Protein AF-A0A6I3AE58-F1 (afdb_monomer_lite)

Sequence (117 aa):
MPATGAIARTSVNVRSHAVSRLASVFHAIVLLFIALIAAPLVSQIPTAVIAGLLLGTSYRILNPVSIMESLRTTRAEAATLVVTAISTVAIDLIWGMAIGIVLHMILARYSKKPQAI

Radius of gyration: 19.88 Å; chains: 1; bounding box: 37×34×55 Å

Foldseek 3Di:
DDDDDDPVVVVVCVVVVPDDPVVVVVVVVVVVVCCVPCVVVVVPDDVVVVVVVVVVVVVVVDDVVVLVCQCPPDPQSVCLVVQLVCCCVPPHNVRSVVCSVVSSVVSVVVPPDDDDD

Structure (mmCIF, N/CA/C/O backbone):
data_AF-A0A6I3AE58-F1
#
_entry.id   AF-A0A6I3AE58-F1
#
loop_
_atom_site.group_PDB
_atom_site.id
_atom_site.type_symbol
_atom_site.label_atom_id
_atom_site.label_alt_id
_atom_site.label_comp_id
_atom_site.label_asym_id
_atom_site.label_entity_id
_atom_site.label_seq_id
_atom_site.pdbx_PDB_ins_code
_atom_site.Cartn_x
_atom_site.Cartn_y
_atom_site.Cartn_z
_atom_site.occupancy
_atom_site.B_iso_or_equiv
_atom_site.auth_seq_id
_atom_site.auth_comp_id
_atom_site.auth_asym_id
_atom_site.auth_atom_id
_atom_site.pdbx_PDB_model_num
ATOM 1 N N . MET A 1 1 ? -6.928 5.105 -13.451 1.00 65.06 1 MET A N 1
ATOM 2 C CA . MET A 1 1 ? -6.749 4.839 -12.005 1.00 65.06 1 MET A CA 1
ATOM 3 C C . MET A 1 1 ? -6.267 6.122 -11.340 1.00 65.06 1 MET A C 1
ATOM 5 O O . MET A 1 1 ? -5.430 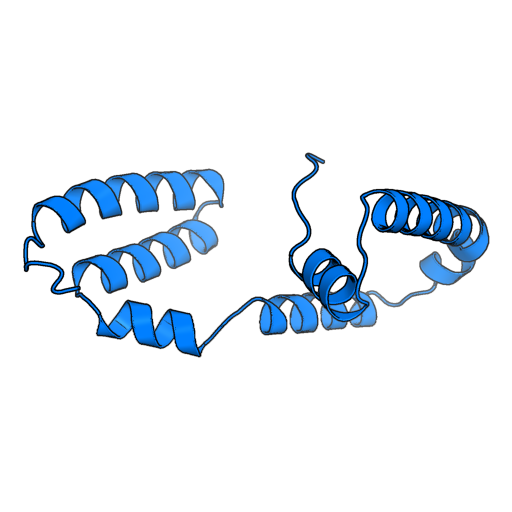6.785 -11.946 1.00 65.06 1 MET A O 1
ATOM 9 N N . PRO A 1 2 ? -6.799 6.510 -10.171 1.00 79.94 2 PRO A N 1
ATOM 10 C CA . PRO A 1 2 ? -6.340 7.698 -9.449 1.00 79.94 2 PRO A CA 1
ATOM 11 C C . PRO A 1 2 ? -4.872 7.548 -9.019 1.00 79.94 2 PRO A C 1
ATOM 13 O O . PRO A 1 2 ? -4.440 6.459 -8.642 1.00 79.94 2 PRO A O 1
ATOM 16 N N . ALA A 1 3 ? -4.099 8.633 -9.096 1.00 86.06 3 ALA A N 1
ATOM 17 C CA . ALA A 1 3 ? -2.696 8.647 -8.691 1.00 86.06 3 ALA A CA 1
ATOM 18 C C . ALA A 1 3 ? -2.573 8.940 -7.187 1.00 86.06 3 ALA A C 1
ATOM 20 O O . ALA A 1 3 ? -3.118 9.926 -6.696 1.00 86.06 3 ALA A O 1
ATOM 21 N N . THR A 1 4 ? -1.834 8.098 -6.464 1.00 89.19 4 THR A N 1
ATOM 22 C CA . THR A 1 4 ? -1.519 8.270 -5.037 1.00 89.19 4 THR A CA 1
ATOM 23 C C . THR A 1 4 ? -0.005 8.301 -4.820 1.00 89.19 4 THR A C 1
ATOM 25 O O . THR A 1 4 ? 0.783 7.937 -5.698 1.00 89.19 4 THR A O 1
ATOM 28 N N . GLY A 1 5 ? 0.430 8.760 -3.644 1.00 85.62 5 GLY A N 1
ATOM 29 C CA . GLY A 1 5 ? 1.841 8.719 -3.264 1.00 85.62 5 GLY A CA 1
ATOM 30 C C . GLY A 1 5 ? 2.346 7.280 -3.094 1.00 85.62 5 GLY A C 1
ATOM 31 O O . GLY A 1 5 ? 1.705 6.463 -2.441 1.00 85.62 5 GLY A O 1
ATOM 32 N N . ALA A 1 6 ? 3.521 6.967 -3.649 1.00 88.75 6 ALA A N 1
ATOM 33 C CA . ALA A 1 6 ? 4.132 5.640 -3.549 1.00 88.75 6 ALA A CA 1
ATOM 34 C C . ALA A 1 6 ? 5.228 5.606 -2.468 1.00 88.75 6 ALA A C 1
ATOM 36 O O . ALA A 1 6 ? 6.395 5.869 -2.762 1.00 88.75 6 ALA A O 1
ATOM 37 N N . ILE A 1 7 ? 4.858 5.236 -1.236 1.00 89.62 7 ILE A N 1
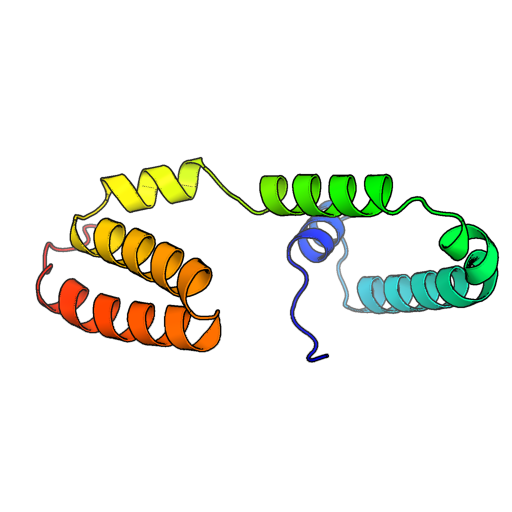ATOM 38 C CA . ILE A 1 7 ? 5.736 5.240 -0.042 1.00 89.62 7 ILE A CA 1
ATOM 39 C C . ILE A 1 7 ? 7.056 4.490 -0.284 1.00 89.62 7 ILE A C 1
ATOM 41 O O . ILE A 1 7 ? 8.138 4.974 0.044 1.00 89.62 7 ILE A O 1
ATOM 45 N N . ALA A 1 8 ? 6.997 3.315 -0.915 1.00 87.50 8 ALA A N 1
ATOM 46 C CA . ALA A 1 8 ? 8.202 2.538 -1.200 1.00 87.50 8 ALA A CA 1
ATOM 47 C C . ALA A 1 8 ? 9.181 3.300 -2.113 1.00 87.50 8 ALA A C 1
ATOM 49 O O . ALA A 1 8 ? 10.386 3.287 -1.867 1.00 87.50 8 ALA A O 1
ATOM 50 N N . ARG A 1 9 ? 8.680 4.011 -3.130 1.00 90.50 9 ARG A N 1
ATOM 51 C CA . ARG A 1 9 ? 9.521 4.765 -4.075 1.00 90.50 9 ARG A CA 1
ATOM 52 C C . ARG A 1 9 ? 10.081 6.028 -3.433 1.00 90.50 9 ARG A C 1
ATOM 54 O O . ARG A 1 9 ? 11.255 6.332 -3.625 1.00 90.50 9 ARG A O 1
ATOM 61 N N . THR A 1 10 ? 9.280 6.732 -2.633 1.00 92.06 10 THR A N 1
ATOM 62 C CA . THR A 1 10 ? 9.758 7.915 -1.905 1.00 92.06 10 THR A CA 1
ATOM 63 C C . THR A 1 10 ? 10.831 7.539 -0.885 1.00 92.06 10 THR A C 1
ATOM 65 O O . THR A 1 10 ? 11.822 8.254 -0.783 1.00 92.06 10 THR A O 1
ATOM 68 N N . SER A 1 11 ? 10.716 6.384 -0.217 1.00 90.25 11 SER A N 1
ATOM 69 C CA . SER A 1 11 ? 11.743 5.898 0.720 1.00 90.25 11 SER A CA 1
ATOM 70 C C . SER A 1 11 ? 13.103 5.657 0.050 1.00 90.25 11 SER A C 1
ATOM 72 O O . SER A 1 11 ? 14.139 6.017 0.607 1.00 90.25 11 SER A O 1
ATOM 74 N N . VAL A 1 12 ? 13.105 5.104 -1.171 1.00 92.19 12 VAL A N 1
ATOM 75 C CA . VAL A 1 12 ? 14.328 4.902 -1.962 1.00 92.19 12 VAL A CA 1
ATOM 76 C C . VAL A 1 12 ? 14.894 6.248 -2.392 1.00 92.19 12 VAL A C 1
ATOM 78 O O . VAL A 1 12 ? 16.075 6.491 -2.195 1.00 92.19 12 VAL A O 1
ATOM 81 N N . ASN A 1 13 ? 14.045 7.151 -2.886 1.00 93.75 13 ASN A N 1
ATOM 82 C CA . ASN A 1 13 ? 14.459 8.487 -3.306 1.00 93.75 13 ASN A CA 1
ATOM 83 C C . ASN A 1 13 ? 15.139 9.269 -2.164 1.00 93.75 13 ASN A C 1
ATOM 85 O O . ASN A 1 13 ? 16.195 9.864 -2.361 1.00 93.75 13 ASN A O 1
ATOM 89 N N . VAL A 1 14 ? 14.574 9.206 -0.951 1.00 94.00 14 VAL A N 1
ATOM 90 C CA . VAL A 1 14 ? 15.156 9.820 0.255 1.00 94.00 14 VAL A CA 1
ATOM 91 C C . VAL A 1 14 ? 16.482 9.157 0.634 1.00 94.00 14 VAL A C 1
ATOM 93 O O . VAL A 1 14 ? 17.457 9.856 0.898 1.00 94.00 14 VAL A O 1
ATOM 96 N N . ARG A 1 15 ? 16.558 7.820 0.616 1.00 93.94 15 ARG A N 1
ATOM 97 C CA . ARG A 1 15 ? 17.799 7.080 0.907 1.00 93.94 15 ARG A CA 1
ATOM 98 C C . ARG A 1 15 ? 18.896 7.330 -0.137 1.00 93.94 15 ARG A C 1
ATOM 100 O O . ARG A 1 15 ? 20.071 7.249 0.197 1.00 93.94 15 ARG A O 1
ATOM 107 N N . SER A 1 16 ? 18.523 7.666 -1.368 1.00 95.00 16 SER A N 1
ATOM 108 C CA . SER A 1 16 ? 19.429 8.095 -2.439 1.00 95.00 16 SER A CA 1
ATOM 109 C C . SER A 1 16 ? 19.789 9.586 -2.373 1.00 95.00 16 SER A C 1
ATOM 111 O O . SER A 1 16 ? 20.351 10.107 -3.331 1.00 95.00 16 SER A O 1
ATOM 113 N N . HIS A 1 17 ? 19.468 10.279 -1.273 1.00 93.62 17 HIS A N 1
ATOM 114 C CA . HIS A 1 17 ? 19.742 11.706 -1.072 1.00 93.62 17 HIS A CA 1
ATOM 115 C C . HIS A 1 17 ? 19.155 12.614 -2.163 1.00 93.62 17 HIS A C 1
ATOM 117 O O . HIS A 1 17 ? 19.726 13.648 -2.505 1.00 93.62 17 HIS A O 1
ATOM 123 N N . ALA A 1 18 ? 17.998 12.257 -2.723 1.00 92.50 18 ALA A N 1
ATOM 124 C CA . ALA A 1 18 ? 17.335 13.121 -3.685 1.00 92.50 18 ALA A CA 1
ATOM 125 C C . ALA A 1 18 ? 16.848 14.414 -3.013 1.00 92.50 18 ALA A C 1
ATOM 127 O O . ALA A 1 18 ? 16.035 14.388 -2.089 1.00 92.50 18 ALA A O 1
ATOM 128 N N . VAL A 1 19 ? 17.315 15.553 -3.523 1.00 91.31 19 VAL A N 1
ATOM 129 C CA . VAL A 1 19 ? 17.051 16.885 -2.949 1.00 91.31 19 VAL A CA 1
ATOM 130 C C . VAL A 1 19 ? 15.950 17.668 -3.671 1.00 91.31 19 VAL A C 1
ATOM 132 O O . VAL A 1 19 ? 15.542 18.727 -3.205 1.00 91.31 19 VAL A O 1
ATOM 135 N N . SER A 1 20 ? 15.455 17.185 -4.817 1.00 93.56 20 SER A N 1
ATOM 136 C CA . SER A 1 20 ? 14.471 17.909 -5.633 1.00 93.56 20 SER A CA 1
ATOM 137 C C . SER A 1 20 ? 13.435 16.991 -6.289 1.00 93.56 20 SER A C 1
ATOM 139 O O . SER A 1 20 ? 13.628 15.780 -6.431 1.00 93.56 20 SER A O 1
ATOM 141 N N . ARG A 1 21 ? 12.325 17.587 -6.751 1.00 91.44 21 ARG A N 1
ATOM 142 C CA . ARG A 1 21 ? 11.261 16.886 -7.499 1.00 91.44 21 ARG A CA 1
ATOM 143 C C . ARG A 1 21 ? 11.737 16.350 -8.854 1.00 91.44 21 ARG A C 1
ATOM 145 O O . ARG A 1 21 ? 11.095 15.458 -9.408 1.00 91.44 21 ARG A O 1
ATOM 152 N N . LEU A 1 22 ? 12.873 16.838 -9.362 1.00 94.69 22 LEU A N 1
ATOM 153 C CA . LEU A 1 22 ? 13.437 16.378 -10.631 1.00 94.69 22 LEU A CA 1
ATOM 154 C C . LEU A 1 22 ? 13.753 14.881 -10.598 1.00 94.69 22 LEU A C 1
ATOM 156 O O . LEU A 1 22 ? 13.522 14.212 -11.597 1.00 94.69 22 LEU A O 1
ATOM 160 N N . ALA A 1 23 ? 14.160 14.321 -9.453 1.00 93.12 23 ALA A N 1
ATOM 161 C CA . ALA A 1 23 ? 14.422 12.885 -9.3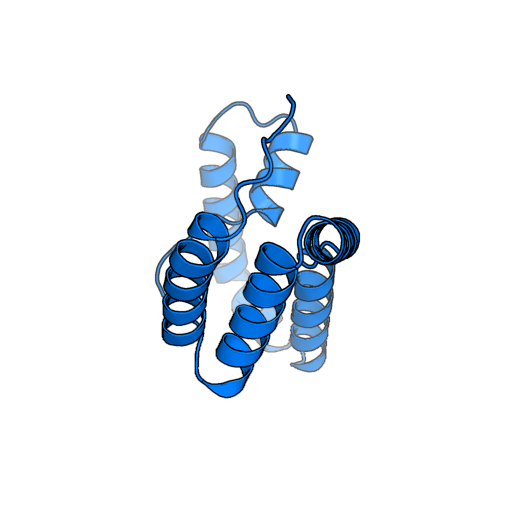33 1.00 93.12 23 ALA A CA 1
ATOM 162 C C . ALA A 1 23 ? 13.197 12.029 -9.716 1.00 93.12 23 ALA A C 1
ATOM 164 O O . ALA A 1 23 ? 13.320 11.067 -10.472 1.00 93.12 23 ALA A O 1
ATOM 165 N N . SER A 1 24 ? 11.993 12.420 -9.275 1.00 92.56 24 SER A N 1
ATOM 166 C CA . SER A 1 24 ? 10.756 11.726 -9.663 1.00 92.56 24 SER A CA 1
ATOM 167 C C . SER A 1 24 ? 10.390 11.919 -11.136 1.00 92.56 24 SER A C 1
ATOM 169 O O . SER A 1 24 ? 9.881 10.985 -11.752 1.00 92.56 24 SER A O 1
ATOM 171 N N . VAL A 1 25 ? 10.685 13.090 -11.715 1.00 95.19 25 VAL A N 1
ATOM 172 C CA . VAL A 1 25 ? 10.451 13.367 -13.141 1.00 95.19 25 VAL A CA 1
ATOM 173 C C . VAL A 1 25 ? 11.366 12.502 -14.005 1.00 95.19 25 VAL A C 1
ATOM 175 O O . VAL A 1 25 ? 10.884 11.809 -14.896 1.00 95.19 25 VAL A O 1
ATOM 178 N N . PHE A 1 26 ? 12.664 12.460 -13.695 1.00 95.50 26 PHE A N 1
ATOM 179 C CA . PHE A 1 26 ? 13.613 11.585 -14.381 1.00 95.50 26 PHE A CA 1
ATOM 180 C C . PHE A 1 26 ? 13.219 10.114 -14.250 1.00 95.50 26 PHE A C 1
ATOM 182 O O . PHE A 1 26 ? 13.201 9.401 -15.249 1.00 95.50 26 PHE A O 1
ATOM 189 N N . HIS A 1 27 ? 12.827 9.665 -13.055 1.00 93.88 27 HIS A N 1
ATOM 190 C CA . HIS A 1 27 ? 12.349 8.297 -12.858 1.00 93.88 27 HIS A CA 1
ATOM 191 C C . HIS A 1 27 ? 11.120 7.976 -13.724 1.00 93.88 27 HIS A C 1
ATOM 193 O O . HIS A 1 27 ? 11.072 6.915 -14.342 1.00 93.88 27 HIS A O 1
ATOM 199 N N . ALA A 1 28 ? 10.150 8.891 -13.811 1.00 94.81 28 ALA A N 1
ATOM 200 C CA . ALA A 1 28 ? 8.968 8.715 -14.652 1.00 94.81 28 ALA A CA 1
ATOM 201 C C . ALA A 1 28 ? 9.318 8.655 -16.149 1.00 94.81 28 ALA A C 1
ATOM 203 O O . ALA A 1 28 ? 8.788 7.803 -16.858 1.00 94.81 28 ALA A O 1
ATOM 204 N N . ILE A 1 29 ? 10.241 9.504 -16.616 1.00 97.19 29 ILE A N 1
ATOM 205 C CA . ILE A 1 29 ? 10.732 9.484 -18.003 1.00 97.19 29 ILE A CA 1
ATOM 206 C C . ILE A 1 29 ? 11.438 8.156 -18.303 1.00 97.19 29 ILE A C 1
ATOM 208 O O . ILE A 1 29 ? 11.148 7.522 -19.314 1.00 97.19 29 ILE A O 1
ATOM 212 N N . VAL A 1 30 ? 12.318 7.693 -17.412 1.00 96.25 30 VAL A N 1
ATOM 213 C CA . VAL A 1 30 ? 13.009 6.402 -17.563 1.00 96.25 30 VAL A CA 1
ATOM 214 C C . VAL A 1 30 ? 12.004 5.250 -17.621 1.00 96.25 30 VAL A C 1
ATOM 216 O O . VAL A 1 30 ? 12.099 4.404 -18.508 1.00 96.25 30 VAL A O 1
ATOM 219 N N . LEU A 1 31 ? 11.008 5.233 -16.730 1.00 94.69 31 LEU A N 1
ATOM 220 C CA . LEU A 1 31 ? 9.945 4.227 -16.756 1.00 94.69 31 LEU A CA 1
ATOM 221 C C . LEU A 1 31 ? 9.130 4.270 -18.052 1.00 94.69 31 LEU A C 1
ATOM 223 O O . LEU A 1 31 ? 8.786 3.210 -18.564 1.00 94.69 31 LEU A O 1
ATOM 227 N N . LEU A 1 32 ? 8.845 5.457 -18.595 1.00 96.06 32 LEU A N 1
ATOM 228 C CA . LEU A 1 32 ? 8.150 5.603 -19.874 1.00 96.06 32 LEU A CA 1
ATOM 229 C C . LEU A 1 32 ? 8.956 4.974 -21.018 1.00 96.06 32 LEU A C 1
ATOM 231 O O . LEU A 1 32 ? 8.406 4.189 -21.786 1.00 96.06 32 LEU A O 1
ATOM 235 N N . PHE A 1 33 ? 10.258 5.261 -21.105 1.00 96.94 33 PHE A N 1
ATOM 236 C CA . PHE A 1 33 ? 11.127 4.659 -22.120 1.00 96.94 33 PHE A CA 1
ATOM 237 C C . PHE A 1 33 ? 11.203 3.136 -21.988 1.00 96.94 33 PHE A C 1
ATOM 239 O O . PHE A 1 33 ? 11.055 2.427 -22.984 1.00 96.94 33 PHE A O 1
ATOM 246 N N . ILE A 1 34 ? 11.380 2.626 -20.766 1.00 95.81 34 ILE A N 1
ATOM 247 C CA . ILE A 1 34 ? 11.393 1.180 -20.509 1.00 95.81 34 ILE A CA 1
ATOM 248 C C . ILE A 1 34 ? 10.053 0.562 -20.908 1.00 95.81 34 ILE A C 1
ATOM 250 O O . ILE A 1 34 ? 10.042 -0.463 -21.580 1.00 95.81 34 ILE A O 1
ATOM 254 N N . ALA A 1 35 ? 8.928 1.177 -20.542 1.00 93.69 35 ALA A N 1
ATOM 255 C CA . ALA A 1 35 ? 7.605 0.659 -20.872 1.00 93.69 35 ALA A CA 1
ATOM 256 C C . ALA A 1 35 ? 7.379 0.574 -22.389 1.00 93.69 35 ALA A C 1
ATOM 258 O O . ALA A 1 35 ? 6.819 -0.413 -22.854 1.00 93.69 35 ALA A O 1
ATOM 259 N N . LEU A 1 36 ? 7.841 1.565 -23.158 1.00 95.44 36 LEU A N 1
ATOM 260 C CA . LEU A 1 36 ? 7.691 1.577 -24.616 1.00 95.44 36 LEU A CA 1
ATOM 261 C C . LEU A 1 36 ? 8.596 0.552 -25.314 1.00 95.44 36 LEU A C 1
ATOM 263 O O . LEU A 1 36 ? 8.152 -0.117 -26.242 1.00 95.44 36 LEU A O 1
ATOM 267 N N . ILE A 1 37 ? 9.849 0.412 -24.873 1.00 96.38 37 ILE A N 1
ATOM 268 C CA . ILE A 1 37 ? 10.838 -0.453 -25.537 1.00 96.38 37 ILE A CA 1
ATOM 269 C C . ILE A 1 37 ? 10.712 -1.911 -25.074 1.00 96.38 37 ILE A C 1
ATOM 271 O O . ILE A 1 37 ? 10.797 -2.832 -25.882 1.00 96.38 37 ILE A O 1
ATOM 275 N N . ALA A 1 38 ? 10.504 -2.138 -23.775 1.00 94.62 38 ALA A N 1
ATOM 276 C CA . ALA A 1 38 ? 10.501 -3.468 -23.167 1.00 94.62 38 ALA A CA 1
ATOM 277 C C . ALA A 1 38 ? 9.111 -4.125 -23.114 1.00 94.62 38 ALA A C 1
ATOM 279 O O . ALA A 1 38 ? 9.005 -5.251 -22.630 1.00 94.62 38 ALA A O 1
ATOM 280 N N . ALA A 1 39 ? 8.056 -3.486 -23.636 1.00 91.88 39 ALA A N 1
ATOM 281 C CA . ALA A 1 39 ? 6.712 -4.067 -23.740 1.00 91.88 39 ALA A CA 1
ATOM 282 C C . ALA A 1 39 ? 6.668 -5.532 -24.249 1.00 91.88 39 ALA A C 1
ATOM 284 O O . ALA A 1 39 ? 6.019 -6.348 -23.589 1.00 91.88 39 ALA A O 1
ATOM 285 N N . PRO A 1 40 ? 7.359 -5.923 -25.347 1.00 92.00 40 PRO A N 1
ATOM 286 C CA . PRO A 1 40 ? 7.329 -7.307 -25.841 1.00 92.00 40 PRO A CA 1
ATOM 287 C C . PRO A 1 40 ? 8.061 -8.305 -24.936 1.00 92.00 40 PRO A C 1
ATOM 289 O O . PRO A 1 40 ? 7.829 -9.507 -25.034 1.00 92.00 40 PRO A O 1
ATOM 292 N N . LEU A 1 41 ? 8.950 -7.827 -24.064 1.00 92.56 41 LEU A N 1
ATOM 293 C CA . LEU A 1 41 ? 9.616 -8.658 -23.066 1.00 92.56 41 LEU A CA 1
ATOM 294 C C . LEU A 1 41 ? 8.736 -8.799 -21.815 1.00 92.56 41 LEU A C 1
ATOM 296 O O . LEU A 1 41 ? 8.619 -9.879 -21.244 1.00 92.56 41 LEU A O 1
ATOM 300 N N . VAL A 1 42 ? 8.058 -7.715 -21.428 1.00 91.25 42 VAL A N 1
ATOM 301 C CA . VAL A 1 42 ? 7.118 -7.676 -20.299 1.00 91.25 42 VAL A CA 1
ATOM 302 C C . VAL A 1 42 ? 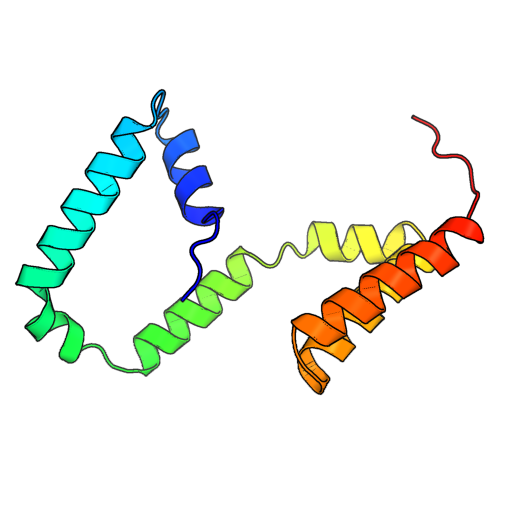5.908 -8.583 -20.535 1.00 91.25 42 VAL A C 1
ATOM 304 O O . VAL A 1 42 ? 5.428 -9.205 -19.590 1.00 91.25 42 VAL A O 1
ATOM 307 N N . SER A 1 43 ? 5.437 -8.724 -21.778 1.00 91.88 43 SER A N 1
ATOM 308 C CA . SER A 1 43 ? 4.326 -9.630 -22.109 1.00 91.88 43 SER A CA 1
ATOM 309 C C . SER A 1 43 ? 4.652 -11.113 -21.897 1.00 91.88 43 SER A C 1
ATOM 311 O O . SER A 1 43 ? 3.735 -11.923 -21.782 1.00 91.88 43 SER A O 1
ATOM 313 N N . GLN A 1 44 ? 5.937 -11.470 -21.807 1.00 95.69 44 GLN A N 1
ATOM 314 C CA . GLN A 1 44 ? 6.387 -12.837 -21.535 1.00 95.69 44 GLN A CA 1
ATOM 315 C C . GLN A 1 44 ? 6.506 -13.135 -20.035 1.00 95.69 44 GLN A C 1
ATOM 317 O O . GLN A 1 44 ? 6.808 -14.268 -19.663 1.00 95.69 44 GLN A O 1
ATOM 322 N N . ILE A 1 45 ? 6.290 -12.145 -19.160 1.00 94.94 45 ILE A N 1
ATOM 323 C CA . ILE A 1 45 ? 6.412 -12.330 -17.713 1.00 94.94 45 ILE A CA 1
ATOM 324 C C . ILE A 1 45 ? 5.287 -13.255 -17.225 1.00 94.94 45 ILE A C 1
ATOM 326 O O . ILE A 1 45 ? 4.110 -12.901 -17.337 1.00 94.94 45 ILE A O 1
ATOM 330 N N . PRO A 1 46 ? 5.614 -14.414 -16.623 1.00 96.06 46 PRO A N 1
ATOM 331 C CA . PRO A 1 46 ? 4.604 -15.301 -16.069 1.00 96.06 46 PRO A CA 1
ATOM 332 C C . PRO A 1 46 ? 3.824 -14.619 -14.943 1.00 96.06 46 PRO A C 1
ATOM 334 O O . PRO A 1 46 ? 4.393 -13.920 -14.100 1.00 96.06 46 PRO A O 1
ATOM 337 N N . THR A 1 47 ? 2.527 -14.902 -14.853 1.00 96.25 47 THR A N 1
ATOM 338 C CA . THR A 1 47 ? 1.655 -14.360 -13.796 1.00 96.25 47 THR A CA 1
ATOM 339 C C . THR A 1 47 ? 2.142 -14.715 -12.391 1.00 96.25 47 THR A C 1
ATOM 341 O O . THR A 1 47 ? 1.989 -13.912 -11.473 1.00 96.25 47 THR A O 1
ATOM 344 N N . ALA A 1 48 ? 2.813 -15.860 -12.228 1.00 97.00 48 ALA A N 1
ATOM 345 C CA . ALA A 1 48 ? 3.450 -16.268 -10.976 1.00 97.00 48 ALA A CA 1
ATOM 346 C C . ALA A 1 48 ? 4.496 -15.252 -10.475 1.00 97.00 48 ALA A C 1
ATOM 348 O O . ALA A 1 48 ? 4.586 -15.004 -9.273 1.00 97.00 48 ALA A O 1
ATOM 349 N N . VAL A 1 49 ? 5.245 -14.612 -11.382 1.00 96.62 49 VAL A N 1
ATOM 350 C CA . VAL A 1 49 ? 6.241 -13.586 -11.027 1.00 96.62 49 VAL A CA 1
ATOM 351 C C . VAL A 1 49 ? 5.550 -12.337 -10.485 1.00 96.62 49 VAL A C 1
ATOM 353 O O . VAL A 1 49 ? 5.958 -11.794 -9.459 1.00 96.62 49 VAL A O 1
ATOM 356 N N . ILE A 1 50 ? 4.465 -11.905 -11.133 1.00 96.38 50 ILE A N 1
ATOM 357 C CA . ILE A 1 50 ? 3.690 -10.734 -10.706 1.00 96.38 50 ILE A CA 1
ATOM 358 C C . ILE A 1 50 ? 2.987 -11.019 -9.374 1.00 96.38 50 ILE A C 1
ATOM 360 O O . ILE A 1 50 ? 3.007 -10.173 -8.484 1.00 96.38 50 ILE A O 1
ATOM 364 N N . ALA A 1 51 ? 2.436 -12.220 -9.187 1.00 96.94 51 ALA A N 1
ATOM 365 C CA . ALA A 1 51 ? 1.866 -12.640 -7.910 1.00 96.94 51 ALA A CA 1
ATOM 366 C C . ALA A 1 51 ? 2.918 -12.606 -6.787 1.00 96.94 51 ALA A C 1
ATOM 368 O O . ALA A 1 51 ? 2.668 -12.028 -5.730 1.00 96.94 51 ALA A O 1
ATOM 369 N N . GLY A 1 52 ? 4.122 -13.136 -7.035 1.00 97.06 52 GLY A N 1
ATOM 370 C CA . GLY A 1 52 ? 5.240 -13.060 -6.091 1.00 97.06 52 GLY A CA 1
ATOM 371 C C . GLY A 1 52 ? 5.639 -11.619 -5.756 1.00 97.06 52 GLY A C 1
ATOM 372 O O . GLY A 1 52 ? 5.828 -11.283 -4.586 1.00 97.06 52 GLY A O 1
ATOM 373 N N . LEU A 1 53 ? 5.693 -10.739 -6.760 1.00 95.56 53 LEU A N 1
ATOM 374 C CA . LEU A 1 53 ? 5.957 -9.311 -6.568 1.00 95.56 53 LEU A CA 1
ATOM 375 C C . LEU A 1 53 ? 4.878 -8.640 -5.703 1.00 95.56 53 LEU A C 1
ATOM 377 O O . LEU A 1 53 ? 5.205 -7.859 -4.807 1.00 95.56 53 LEU A O 1
ATOM 381 N N . LEU A 1 54 ? 3.599 -8.943 -5.938 1.00 95.56 54 LEU A N 1
ATOM 382 C CA . LEU A 1 54 ? 2.486 -8.395 -5.158 1.00 95.56 54 LEU A CA 1
ATOM 383 C C . LEU A 1 54 ? 2.515 -8.886 -3.708 1.00 95.56 54 LEU A C 1
ATOM 385 O O . LEU A 1 54 ? 2.353 -8.083 -2.791 1.00 95.56 54 LEU A O 1
ATOM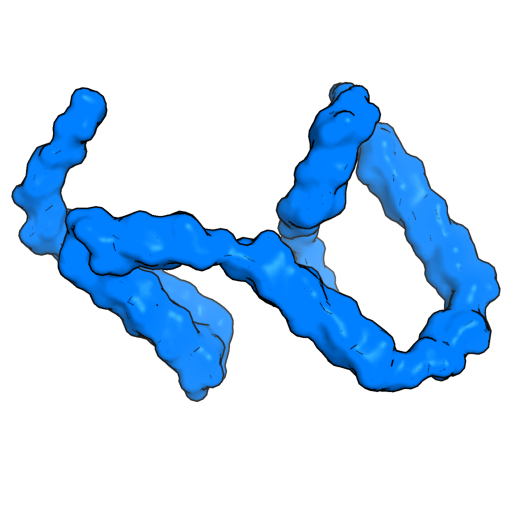 389 N N . LEU A 1 55 ? 2.790 -10.170 -3.478 1.00 96.12 55 LEU A N 1
ATOM 390 C CA . LEU A 1 55 ? 2.933 -10.715 -2.127 1.00 96.12 55 LEU A CA 1
ATOM 391 C C . LEU A 1 55 ? 4.132 -10.101 -1.394 1.00 96.12 55 LEU A C 1
ATOM 393 O O . LEU A 1 55 ? 3.995 -9.649 -0.258 1.00 96.12 55 LEU A O 1
ATOM 397 N N . GLY A 1 56 ? 5.289 -10.009 -2.054 1.00 93.75 56 GLY A N 1
ATOM 398 C CA . GLY A 1 56 ? 6.493 -9.412 -1.474 1.00 93.75 56 GLY A CA 1
ATOM 399 C C . GLY A 1 56 ? 6.322 -7.926 -1.147 1.00 93.75 56 GLY A C 1
ATOM 400 O O . GLY A 1 56 ? 6.744 -7.464 -0.086 1.00 93.75 56 GLY A O 1
ATOM 401 N N . THR A 1 57 ? 5.661 -7.166 -2.023 1.00 92.25 57 THR A N 1
ATOM 402 C CA . THR A 1 57 ? 5.363 -5.748 -1.763 1.00 92.25 57 THR A CA 1
ATOM 403 C C . THR A 1 57 ? 4.325 -5.574 -0.657 1.00 92.25 57 THR A C 1
ATOM 405 O O . THR A 1 57 ? 4.518 -4.717 0.203 1.00 92.25 57 THR A O 1
ATOM 408 N N . SER A 1 58 ? 3.290 -6.417 -0.617 1.00 92.38 58 SER A N 1
ATOM 409 C CA . SER A 1 58 ? 2.289 -6.427 0.458 1.00 92.38 58 SER A CA 1
ATOM 410 C C . SER A 1 58 ? 2.935 -6.708 1.814 1.00 92.38 58 SER A C 1
ATOM 412 O O . SER A 1 58 ? 2.716 -5.961 2.765 1.00 92.38 58 SER A O 1
ATOM 414 N N . TYR A 1 59 ? 3.808 -7.717 1.886 1.00 92.06 59 TYR A N 1
ATOM 415 C CA . TYR A 1 59 ? 4.551 -8.045 3.104 1.00 92.06 59 TYR A CA 1
ATOM 416 C C . TYR A 1 59 ? 5.469 -6.904 3.550 1.00 92.06 59 TYR A C 1
ATOM 418 O O . TYR A 1 59 ? 5.559 -6.607 4.734 1.00 92.06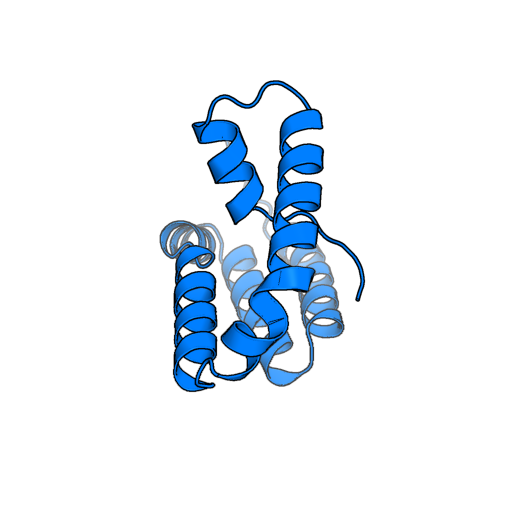 59 TYR A O 1
ATOM 426 N N . ARG A 1 60 ? 6.124 -6.218 2.606 1.00 88.75 60 ARG A N 1
ATOM 427 C CA . ARG A 1 60 ? 7.004 -5.084 2.919 1.00 88.75 60 ARG A CA 1
ATOM 428 C C . ARG A 1 60 ? 6.253 -3.865 3.463 1.00 88.75 60 ARG A C 1
ATOM 430 O O . ARG A 1 60 ? 6.833 -3.096 4.225 1.00 88.75 60 ARG A O 1
ATOM 437 N N . ILE A 1 61 ? 5.012 -3.645 3.030 1.00 90.12 61 ILE A N 1
ATOM 438 C CA . ILE A 1 61 ? 4.172 -2.533 3.507 1.00 90.12 61 ILE A CA 1
ATOM 439 C C . ILE A 1 61 ? 3.543 -2.876 4.862 1.00 90.12 61 ILE A C 1
ATOM 441 O O . ILE A 1 61 ? 3.334 -1.985 5.686 1.00 90.12 61 ILE A O 1
ATOM 445 N N . LEU A 1 62 ? 3.270 -4.157 5.112 1.00 90.25 62 LEU A N 1
ATOM 446 C CA . LEU A 1 62 ? 2.786 -4.631 6.398 1.00 90.25 62 LEU A CA 1
ATOM 447 C C . LEU A 1 62 ? 3.881 -4.443 7.459 1.00 90.25 62 LEU A C 1
ATOM 449 O O . LEU A 1 62 ? 4.890 -5.139 7.451 1.00 90.25 62 LEU A O 1
ATOM 453 N N . ASN A 1 63 ? 3.688 -3.504 8.386 1.00 89.06 63 ASN A N 1
ATOM 454 C CA . ASN A 1 63 ? 4.591 -3.332 9.520 1.00 89.06 63 ASN A CA 1
ATOM 455 C C . ASN A 1 63 ? 4.049 -4.110 10.735 1.00 89.06 63 ASN A C 1
ATOM 457 O O . ASN A 1 63 ? 3.171 -3.597 11.437 1.00 89.06 63 ASN A O 1
ATOM 461 N N . PRO A 1 64 ? 4.548 -5.332 11.011 1.00 89.88 64 PRO A N 1
ATOM 462 C CA . PRO A 1 64 ? 4.033 -6.156 12.102 1.00 89.88 64 PRO A CA 1
ATOM 463 C C . PRO A 1 64 ? 4.249 -5.512 13.475 1.00 89.88 64 PRO A C 1
ATOM 465 O O . PRO A 1 64 ? 3.443 -5.726 14.378 1.00 89.88 64 PRO A O 1
ATOM 468 N N . VAL A 1 65 ? 5.297 -4.696 13.627 1.00 91.56 65 VAL A N 1
ATOM 469 C CA . VAL A 1 65 ? 5.585 -3.987 14.879 1.00 91.56 65 VAL A CA 1
ATOM 470 C C . VAL A 1 65 ? 4.500 -2.949 15.150 1.00 91.56 65 VAL A C 1
ATOM 472 O O . VAL A 1 65 ? 3.905 -2.977 16.221 1.00 91.56 65 VAL A O 1
ATOM 475 N N . SER A 1 66 ? 4.161 -2.112 14.164 1.00 90.06 66 SER A N 1
ATOM 476 C CA . SER A 1 66 ? 3.106 -1.095 14.312 1.00 90.06 66 SER A CA 1
ATOM 477 C C . SER A 1 66 ? 1.716 -1.697 14.536 1.00 90.06 66 SER A C 1
ATOM 479 O O . SER A 1 66 ? 0.903 -1.130 15.268 1.00 90.06 66 SER A O 1
ATOM 481 N N . ILE A 1 67 ? 1.434 -2.856 13.933 1.00 92.19 67 ILE A N 1
ATOM 482 C CA . ILE A 1 67 ? 0.180 -3.586 14.171 1.00 92.19 67 ILE A CA 1
ATOM 483 C C . ILE A 1 67 ? 0.141 -4.105 15.608 1.00 92.19 67 ILE A C 1
ATOM 485 O O . ILE A 1 67 ? -0.847 -3.899 16.307 1.00 92.19 67 ILE A O 1
ATOM 489 N N . MET A 1 68 ? 1.217 -4.750 16.064 1.00 93.25 68 MET A N 1
ATOM 490 C CA . MET A 1 68 ? 1.307 -5.269 17.429 1.00 93.25 68 MET A CA 1
ATOM 491 C C . MET A 1 68 ? 1.220 -4.150 18.470 1.00 93.25 68 MET A C 1
ATOM 493 O O . MET A 1 68 ? 0.562 -4.318 19.492 1.00 93.25 68 MET A O 1
ATOM 497 N N . GLU A 1 69 ? 1.855 -3.011 18.203 1.00 90.56 69 GLU A N 1
ATOM 498 C CA . GLU A 1 69 ? 1.765 -1.813 19.032 1.00 90.56 69 GLU A CA 1
ATOM 499 C C . GLU A 1 69 ? 0.315 -1.324 19.113 1.00 90.56 69 GLU A C 1
ATOM 501 O O . GLU A 1 69 ? -0.242 -1.285 20.206 1.00 90.56 69 GLU A O 1
ATOM 506 N N . SER A 1 70 ? -0.355 -1.119 17.972 1.00 89.44 70 SER A N 1
ATOM 507 C CA . SER A 1 70 ? -1.769 -0.701 17.931 1.00 89.44 70 SER A CA 1
ATOM 508 C C . SER A 1 70 ? -2.710 -1.663 18.668 1.00 89.44 70 SER A C 1
ATOM 510 O O . SER A 1 70 ? -3.681 -1.232 19.287 1.00 89.44 70 SER A O 1
ATOM 512 N N . LEU A 1 71 ? -2.431 -2.970 18.629 1.00 91.56 71 LEU A N 1
ATOM 513 C CA . LEU A 1 71 ? -3.211 -3.982 19.349 1.00 91.56 71 LEU A CA 1
ATOM 514 C C . LEU A 1 71 ? -2.985 -3.954 20.870 1.00 91.56 71 LEU A C 1
ATOM 516 O O . LEU A 1 71 ? -3.838 -4.432 21.620 1.00 91.56 71 LEU A O 1
ATOM 520 N N . ARG A 1 72 ? -1.846 -3.426 21.331 1.00 90.00 72 ARG A N 1
ATOM 521 C CA . ARG A 1 72 ? -1.464 -3.370 22.750 1.00 90.00 72 ARG A CA 1
ATOM 522 C C . ARG A 1 72 ? -1.712 -2.009 23.400 1.00 90.00 72 ARG A C 1
ATOM 524 O O . ARG A 1 72 ? -1.813 -1.974 24.623 1.00 90.00 72 ARG A O 1
ATOM 531 N N . THR A 1 73 ? -1.824 -0.927 22.628 1.00 86.62 73 THR A N 1
ATOM 532 C CA . THR A 1 73 ? -1.994 0.439 23.152 1.00 86.62 73 THR A CA 1
ATOM 533 C C . THR A 1 73 ? -3.322 0.607 23.895 1.00 86.62 73 THR A C 1
ATOM 535 O O . THR A 1 73 ? -3.342 0.771 25.116 1.00 86.62 73 THR A O 1
ATOM 538 N N . THR A 1 74 ? -4.457 0.523 23.197 1.00 88.75 74 THR A N 1
ATOM 539 C CA . THR A 1 74 ? -5.786 0.584 23.821 1.00 88.75 74 THR A CA 1
ATOM 540 C C . THR A 1 74 ? -6.750 -0.413 23.194 1.00 88.75 74 THR A C 1
ATOM 542 O O . THR A 1 74 ? -6.661 -0.751 22.015 1.00 88.75 74 THR A O 1
ATOM 545 N N . ARG A 1 75 ? -7.756 -0.847 23.968 1.00 87.25 75 ARG A N 1
ATOM 546 C CA . ARG A 1 75 ? -8.848 -1.681 23.434 1.00 87.25 75 ARG A CA 1
ATOM 547 C C . ARG A 1 75 ? -9.607 -0.978 22.302 1.00 87.25 75 ARG A C 1
ATOM 549 O O . ARG A 1 75 ? -10.097 -1.650 21.402 1.00 87.25 75 ARG A O 1
ATOM 556 N N . ALA A 1 76 ? -9.691 0.353 22.348 1.00 88.94 76 ALA A N 1
ATOM 557 C CA . ALA A 1 76 ? -10.339 1.169 21.326 1.00 88.94 76 ALA A CA 1
ATOM 558 C C . ALA A 1 76 ? -9.577 1.140 19.991 1.00 88.94 76 ALA A C 1
ATOM 560 O O . ALA A 1 76 ? -10.180 0.907 18.943 1.00 88.94 76 ALA A O 1
ATOM 561 N N . GLU A 1 77 ? -8.257 1.327 20.022 1.00 90.38 77 GLU A N 1
ATOM 562 C CA . GLU A 1 77 ? -7.406 1.265 18.826 1.00 90.38 77 GLU A CA 1
ATOM 563 C C . GLU A 1 77 ? -7.334 -0.150 18.258 1.00 90.38 77 GLU A C 1
ATOM 565 O O . GLU A 1 77 ? -7.506 -0.329 17.053 1.00 90.38 77 GLU A O 1
ATOM 570 N N . ALA A 1 78 ? -7.196 -1.161 19.120 1.00 92.31 78 ALA A N 1
ATOM 571 C CA . ALA A 1 78 ? -7.206 -2.559 18.707 1.00 92.31 78 ALA A CA 1
ATOM 572 C C . ALA A 1 78 ? -8.523 -2.938 18.004 1.00 92.31 78 ALA A C 1
ATOM 574 O O . ALA A 1 78 ? -8.503 -3.518 16.918 1.00 92.31 78 ALA A O 1
ATOM 575 N N . ALA A 1 79 ? -9.672 -2.566 18.585 1.00 93.19 79 ALA A N 1
ATOM 576 C CA . ALA A 1 79 ? -10.981 -2.811 17.982 1.00 93.19 79 ALA A CA 1
ATOM 577 C C . ALA A 1 79 ? -11.143 -2.065 16.652 1.00 93.19 79 ALA A C 1
ATOM 579 O O . ALA A 1 79 ? -11.603 -2.652 15.676 1.00 93.19 79 ALA A O 1
ATOM 580 N N . THR A 1 80 ? -10.714 -0.800 16.589 1.00 94.44 80 THR A N 1
ATOM 581 C CA . THR A 1 80 ? -10.747 -0.006 15.353 1.00 94.44 80 THR A CA 1
ATOM 582 C C . THR A 1 80 ? -9.941 -0.687 14.248 1.00 94.44 80 THR A C 1
ATOM 584 O O . THR A 1 80 ? -10.454 -0.870 13.145 1.00 94.44 80 THR A O 1
ATOM 587 N N . LEU A 1 81 ? -8.709 -1.112 14.538 1.00 94.69 81 LEU A N 1
ATOM 588 C CA . LEU A 1 81 ? -7.830 -1.769 13.572 1.00 94.69 81 LEU A CA 1
ATOM 589 C C . LEU A 1 81 ? -8.434 -3.082 13.057 1.00 94.69 81 LEU A C 1
ATOM 591 O O . LEU A 1 81 ? -8.525 -3.283 11.846 1.00 94.69 81 LEU A O 1
ATOM 595 N N . VAL A 1 82 ? -8.889 -3.953 13.961 1.00 95.94 82 VAL A N 1
ATOM 596 C CA . VAL A 1 82 ? -9.441 -5.267 13.598 1.00 95.94 82 VAL A CA 1
ATOM 597 C C . VAL A 1 82 ? -10.734 -5.122 12.798 1.00 95.94 82 VAL A C 1
ATOM 599 O O . VAL A 1 82 ? -10.873 -5.746 11.747 1.00 95.94 82 VAL A O 1
ATOM 602 N N . VAL A 1 83 ? -11.662 -4.267 13.239 1.00 96.25 83 VAL A N 1
ATOM 603 C CA . VAL A 1 83 ? -12.936 -4.063 12.536 1.00 96.25 83 VAL A CA 1
ATOM 604 C C . VAL A 1 83 ? -12.711 -3.433 11.163 1.00 96.25 83 VAL A C 1
ATOM 606 O O . VAL A 1 83 ? -13.319 -3.882 10.193 1.00 96.25 83 VAL A O 1
ATOM 609 N N . THR A 1 84 ? -11.810 -2.453 11.043 1.00 96.50 84 THR A N 1
ATOM 610 C CA . THR A 1 84 ? -11.473 -1.831 9.749 1.00 96.50 84 THR A CA 1
ATOM 611 C C . THR A 1 84 ? -10.862 -2.853 8.791 1.00 96.50 84 THR A C 1
ATOM 613 O O . THR A 1 84 ? -11.264 -2.924 7.627 1.00 96.50 84 THR A O 1
ATOM 616 N N . ALA A 1 85 ? -9.926 -3.678 9.272 1.00 95.94 85 ALA A N 1
ATOM 617 C CA . ALA A 1 85 ? -9.275 -4.707 8.465 1.00 95.94 85 ALA A CA 1
ATOM 618 C C . ALA A 1 85 ? -10.276 -5.761 7.970 1.00 95.94 85 ALA A C 1
ATOM 620 O O . ALA A 1 85 ? -10.325 -6.046 6.774 1.00 95.94 85 ALA A O 1
ATOM 621 N N . ILE A 1 86 ? -11.120 -6.287 8.864 1.00 97.56 86 ILE A N 1
ATOM 622 C CA . ILE A 1 86 ? -12.148 -7.274 8.508 1.00 97.56 86 ILE A CA 1
ATOM 623 C C . ILE A 1 86 ? -13.152 -6.672 7.521 1.00 97.56 86 ILE A C 1
ATOM 625 O O . ILE A 1 86 ? -13.451 -7.293 6.506 1.00 97.56 86 ILE A O 1
ATOM 629 N N . SER A 1 87 ? -13.627 -5.450 7.775 1.00 97.12 87 SER A N 1
ATOM 630 C CA . SER A 1 87 ? -14.599 -4.779 6.900 1.00 97.12 87 SER A CA 1
ATOM 631 C C . SER A 1 87 ? -14.031 -4.521 5.502 1.00 97.12 87 SER A C 1
ATOM 633 O O . SER A 1 87 ? -14.738 -4.701 4.515 1.00 97.12 87 SER A O 1
ATOM 635 N N . THR A 1 88 ? -12.744 -4.168 5.406 1.00 96.94 88 THR A N 1
ATOM 636 C CA . THR A 1 88 ? -12.052 -3.953 4.122 1.00 96.94 88 THR A CA 1
ATOM 637 C C . THR A 1 88 ? -11.961 -5.234 3.294 1.00 96.94 88 THR A C 1
ATOM 639 O O . THR A 1 88 ? -12.113 -5.192 2.077 1.00 96.94 88 THR A O 1
ATOM 642 N N . VAL A 1 89 ? -11.713 -6.374 3.946 1.00 96.75 89 VAL A N 1
ATOM 643 C CA . VAL A 1 89 ? -11.594 -7.678 3.273 1.00 96.75 89 VAL A CA 1
ATOM 644 C C . VAL A 1 89 ? -12.964 -8.265 2.922 1.00 96.75 89 VAL A C 1
ATOM 646 O O . VAL A 1 89 ? -13.101 -8.901 1.881 1.00 96.75 89 VAL A O 1
ATOM 649 N N . ALA A 1 90 ? -13.970 -8.070 3.778 1.00 97.19 90 ALA A N 1
ATOM 650 C CA . ALA A 1 90 ? -15.292 -8.671 3.614 1.00 97.19 90 ALA A CA 1
ATOM 651 C C . ALA A 1 90 ? -16.235 -7.871 2.701 1.00 97.19 90 ALA A C 1
ATOM 653 O O . ALA A 1 90 ? -17.109 -8.468 2.076 1.00 97.19 90 ALA A O 1
ATOM 654 N N . ILE A 1 91 ? -16.094 -6.541 2.656 1.00 95.88 91 ILE A N 1
ATOM 655 C CA . ILE A 1 91 ? -16.999 -5.644 1.924 1.00 95.88 91 ILE A CA 1
ATOM 656 C C . ILE A 1 91 ? -16.232 -4.959 0.792 1.00 95.88 91 ILE A C 1
ATOM 658 O O . ILE A 1 91 ? -16.338 -5.360 -0.363 1.00 95.88 91 ILE A O 1
ATOM 662 N N . ASP A 1 92 ? -15.485 -3.907 1.126 1.00 96.06 92 ASP A N 1
ATOM 663 C CA . ASP A 1 92 ? -14.671 -3.116 0.208 1.00 96.06 92 ASP A CA 1
ATOM 664 C C . ASP A 1 92 ? -13.817 -2.107 1.006 1.00 96.06 92 ASP A C 1
ATOM 666 O O . ASP A 1 92 ? -14.068 -1.838 2.185 1.00 96.06 92 ASP A O 1
ATOM 670 N N . LEU A 1 93 ? -12.812 -1.522 0.353 1.00 95.00 93 LEU A N 1
ATOM 671 C CA . LEU A 1 93 ? -11.926 -0.512 0.932 1.00 95.00 93 LEU A CA 1
ATOM 672 C C . LEU A 1 93 ? -12.654 0.766 1.382 1.00 95.00 93 LEU A C 1
ATOM 674 O O . LEU A 1 93 ? -12.328 1.306 2.439 1.00 95.00 93 LEU A O 1
ATOM 678 N N . ILE A 1 94 ? -13.607 1.265 0.596 1.00 96.06 94 ILE A N 1
ATOM 679 C CA . ILE A 1 94 ? -14.335 2.511 0.863 1.00 96.06 94 ILE A CA 1
ATOM 680 C C . ILE A 1 94 ? -15.213 2.340 2.106 1.00 96.06 94 ILE A C 1
ATOM 682 O O . ILE A 1 94 ? -15.098 3.126 3.052 1.00 96.06 94 ILE A O 1
ATOM 686 N N . TRP A 1 95 ? -16.040 1.293 2.149 1.00 96.94 95 TRP A N 1
ATOM 687 C CA . TRP A 1 95 ? -16.882 0.987 3.306 1.00 96.94 95 TRP A CA 1
ATOM 688 C C . TRP A 1 95 ? -16.058 0.613 4.535 1.00 96.94 95 TRP A C 1
ATOM 690 O O . TRP A 1 95 ? -16.353 1.094 5.629 1.00 96.94 95 TRP A O 1
ATOM 700 N N . GLY A 1 96 ? -14.992 -0.175 4.367 1.00 96.31 96 GLY A N 1
ATOM 701 C CA . GLY A 1 96 ? -14.080 -0.516 5.457 1.00 96.31 96 GLY A CA 1
ATOM 702 C C . GLY A 1 96 ? -13.473 0.724 6.113 1.00 96.31 96 GLY A C 1
ATOM 703 O O . GLY A 1 96 ? -13.509 0.855 7.338 1.00 96.31 96 GLY A O 1
ATOM 704 N N . MET A 1 97 ? -12.998 1.677 5.306 1.00 96.38 97 MET A N 1
ATOM 705 C CA . MET A 1 97 ? -12.476 2.959 5.783 1.00 96.38 97 MET A CA 1
ATOM 706 C C . MET A 1 97 ? -13.545 3.790 6.501 1.00 96.38 97 MET A C 1
ATOM 708 O O . MET A 1 97 ? -13.284 4.305 7.588 1.00 96.38 97 MET A O 1
ATOM 712 N N . ALA A 1 98 ? -14.746 3.911 5.927 1.00 97.06 98 ALA A N 1
ATOM 713 C CA . ALA A 1 98 ? -15.834 4.685 6.523 1.00 97.06 98 ALA A CA 1
ATOM 714 C C . ALA A 1 98 ? -16.239 4.136 7.903 1.00 97.06 98 ALA A C 1
ATOM 716 O O . ALA A 1 98 ? -16.328 4.896 8.870 1.00 97.06 98 ALA A O 1
ATOM 717 N N . ILE A 1 99 ? -16.414 2.813 8.013 1.00 96.31 99 ILE A N 1
ATOM 718 C CA . ILE A 1 99 ? -16.720 2.129 9.278 1.00 96.31 99 ILE A CA 1
ATOM 719 C C . ILE A 1 99 ? -15.598 2.367 10.290 1.00 96.31 99 ILE A C 1
ATOM 721 O O . ILE A 1 99 ? -15.874 2.716 11.437 1.00 96.31 99 ILE A O 1
ATOM 725 N N . GLY A 1 100 ? -14.340 2.226 9.865 1.00 95.19 100 GLY A N 1
ATOM 726 C CA . GLY A 1 100 ? -13.173 2.444 10.716 1.00 95.19 100 GLY A CA 1
ATOM 727 C C . GLY A 1 100 ? -13.109 3.847 11.311 1.00 95.19 100 GLY A C 1
ATOM 728 O O . GLY A 1 100 ? -12.913 3.994 12.516 1.00 95.19 100 GLY A O 1
ATOM 729 N N . ILE A 1 101 ? -13.335 4.881 10.495 1.00 95.50 101 ILE A N 1
ATOM 730 C CA . ILE A 1 101 ? -13.336 6.282 10.942 1.00 95.50 101 ILE A CA 1
ATOM 731 C C . ILE A 1 101 ? -14.453 6.523 11.961 1.00 95.50 101 ILE A C 1
ATOM 733 O O . ILE A 1 101 ? -14.195 7.060 13.040 1.00 95.50 101 ILE A O 1
ATOM 737 N N . VAL A 1 102 ? -15.682 6.100 11.651 1.00 95.44 102 VAL A N 1
ATOM 738 C CA . VAL A 1 102 ? -16.833 6.274 12.552 1.00 95.44 102 VAL A CA 1
ATOM 739 C C . VAL A 1 102 ? -16.594 5.546 13.874 1.00 95.44 102 VAL A C 1
ATOM 741 O O . VAL A 1 102 ? -16.785 6.123 14.946 1.00 95.44 102 VAL A O 1
ATOM 744 N N . LEU A 1 103 ? -16.116 4.303 13.810 1.00 94.50 103 LEU A N 1
ATOM 745 C CA . LEU A 1 103 ? -15.817 3.503 14.990 1.00 94.50 103 LEU A CA 1
ATOM 746 C C . LEU A 1 103 ? -14.716 4.142 15.841 1.00 94.50 103 LEU A C 1
ATOM 748 O O . LEU A 1 103 ? -14.875 4.242 17.058 1.00 94.50 103 LEU A O 1
ATOM 752 N N . HIS A 1 104 ? -13.640 4.624 15.213 1.00 92.69 104 HIS A N 1
ATOM 753 C CA . HIS A 1 104 ? -12.563 5.321 15.907 1.00 92.69 104 HIS A CA 1
ATOM 754 C C . HIS A 1 104 ? -13.087 6.553 16.645 1.00 92.69 104 HIS A C 1
ATOM 756 O O . HIS A 1 104 ? -12.799 6.724 17.825 1.00 92.69 104 HIS A O 1
ATOM 762 N N . MET A 1 105 ? -13.900 7.386 15.988 1.00 91.31 105 MET A N 1
ATOM 763 C CA . MET A 1 105 ? -14.464 8.594 16.601 1.00 91.31 105 MET A CA 1
ATOM 764 C C . MET A 1 105 ? -15.335 8.274 17.821 1.00 91.31 105 MET A C 1
ATOM 766 O O . MET A 1 105 ? -15.261 8.974 18.834 1.00 91.31 105 MET A O 1
ATOM 770 N N . ILE A 1 106 ? -16.136 7.209 17.745 1.00 92.25 106 ILE A N 1
ATOM 771 C CA . ILE A 1 106 ? -16.977 6.757 18.857 1.00 92.25 106 ILE A CA 1
ATOM 772 C C . ILE A 1 106 ? -16.088 6.250 19.997 1.00 92.25 106 ILE A C 1
ATOM 774 O O . ILE A 1 106 ? -16.170 6.758 21.115 1.00 92.25 106 ILE A O 1
ATOM 778 N N . LEU A 1 107 ? -15.197 5.293 19.729 1.00 88.88 107 LEU A N 1
ATOM 779 C CA . LEU A 1 107 ? -14.390 4.637 20.762 1.00 88.88 107 LEU A CA 1
ATOM 780 C C . LEU A 1 107 ? -13.336 5.562 21.390 1.00 88.88 107 LEU A C 1
ATOM 782 O O . LEU A 1 107 ? -13.127 5.506 22.604 1.00 88.88 107 LEU A O 1
ATOM 786 N N . ALA A 1 108 ? -12.713 6.448 20.611 1.00 80.69 108 ALA A N 1
ATOM 787 C CA . ALA A 1 108 ? -11.744 7.426 21.112 1.00 80.69 108 ALA A CA 1
ATOM 788 C C . ALA A 1 108 ? -12.388 8.403 22.107 1.00 80.69 108 ALA A C 1
ATOM 790 O O . ALA A 1 108 ? -11.755 8.810 23.081 1.00 80.69 108 ALA A O 1
ATOM 791 N N . ARG A 1 109 ? -13.674 8.731 21.923 1.00 77.69 109 ARG A N 1
ATOM 792 C CA . ARG A 1 109 ? -14.421 9.575 22.864 1.00 77.69 109 ARG A CA 1
ATOM 793 C C . ARG A 1 109 ? -14.664 8.883 24.209 1.00 77.69 109 ARG A C 1
ATOM 795 O O . ARG A 1 109 ? -14.650 9.561 25.235 1.00 77.69 109 ARG A O 1
ATOM 802 N N . TYR A 1 110 ? -14.854 7.562 24.219 1.00 67.31 110 TYR A N 1
ATOM 803 C CA . TYR A 1 110 ? -15.034 6.773 25.448 1.00 67.31 110 TYR A CA 1
ATOM 804 C C . TYR A 1 110 ? -13.710 6.410 26.136 1.00 67.31 110 TYR A C 1
ATOM 806 O O . TYR A 1 110 ? -13.686 6.198 27.346 1.00 67.31 110 TYR A O 1
ATOM 814 N N . SER A 1 111 ? -12.598 6.386 25.399 1.00 61.94 111 SER A N 1
ATOM 815 C CA . SER A 1 111 ? -11.269 6.043 25.910 1.00 61.94 111 SER A CA 1
ATOM 816 C C . SER A 1 111 ? -10.436 7.282 26.278 1.00 61.94 111 SER A C 1
ATOM 818 O O . SER A 1 111 ? -9.260 7.371 25.928 1.00 61.94 111 SER A O 1
ATOM 820 N N . LYS A 1 112 ? -11.004 8.250 27.014 1.00 54.12 112 LYS A N 1
ATOM 821 C CA . LYS A 1 112 ? -10.195 9.286 27.686 1.00 54.12 112 LYS A CA 1
ATOM 822 C C . LYS A 1 112 ? -9.396 8.647 28.834 1.00 54.12 112 LYS A C 1
ATOM 824 O O . LYS A 1 112 ? -9.808 8.689 29.989 1.00 54.12 112 LYS A O 1
ATOM 829 N N . LYS A 1 113 ? -8.224 8.090 28.523 1.00 52.72 113 LYS A N 1
ATOM 830 C CA . LYS A 1 113 ? -7.078 8.078 29.443 1.00 52.72 113 LYS A CA 1
ATOM 831 C C . LYS A 1 113 ? -6.052 9.078 28.896 1.00 52.72 113 LYS A C 1
ATOM 833 O O . LYS A 1 113 ? -5.813 9.066 27.691 1.00 52.72 113 LYS A O 1
ATOM 838 N N . PRO A 1 114 ? -5.526 9.986 29.734 1.00 46.81 114 PRO A N 1
ATOM 839 C CA . PRO A 1 114 ? -4.702 11.098 29.281 1.00 46.81 114 PRO A CA 1
ATOM 840 C C . PRO A 1 114 ? -3.440 10.560 28.607 1.00 46.81 114 PRO A C 1
ATOM 842 O O . PRO A 1 114 ? -2.719 9.751 29.187 1.00 46.81 114 PRO A O 1
ATOM 845 N N . GLN A 1 115 ? -3.210 11.006 27.373 1.00 53.97 115 GLN A N 1
ATOM 846 C CA . GLN A 1 115 ? -1.953 10.833 26.659 1.00 53.97 115 GLN A CA 1
ATOM 847 C C . GLN A 1 115 ? -0.894 11.632 27.428 1.00 53.97 115 GLN A C 1
ATOM 849 O O . GLN A 1 115 ? -0.850 12.857 27.332 1.00 53.97 115 GLN A O 1
ATOM 854 N N . ALA A 1 116 ? -0.120 10.953 28.275 1.00 43.03 116 ALA A N 1
ATOM 855 C CA . ALA A 1 116 ? 1.096 11.524 28.831 1.00 43.03 116 ALA A CA 1
ATOM 856 C C . ALA A 1 116 ? 2.129 11.558 27.699 1.00 43.03 116 ALA A C 1
ATOM 858 O O . ALA A 1 116 ? 2.488 10.510 27.162 1.00 43.03 116 ALA A O 1
ATOM 859 N N . ILE A 1 117 ? 2.478 12.782 27.306 1.00 40.22 117 ILE A N 1
ATOM 860 C CA . ILE A 1 117 ? 3.609 13.128 26.440 1.00 40.22 117 ILE A CA 1
ATOM 861 C C . ILE A 1 117 ? 4.905 12.692 27.125 1.00 40.22 117 ILE A C 1
ATOM 863 O O . ILE A 1 117 ? 4.982 12.869 28.364 1.00 40.22 117 ILE A O 1
#

Secondary structure (DSSP, 8-state):
------HHHHHHHHHTT--STHHHHHHHHHHHHHHHHHHHHHTT--HHHHHHHHHHHHHHH--HHHHHHHHHH-HHHHHHHHHHHHHHHHT-HHHHHHHHHHHHHHHHHH-------

pLDDT: mean 90.0, std 11.29, range [40.22, 97.56]